Protein AF-A0A0X8H1E8-F1 (afdb_monomer_lite)

Foldseek 3Di:
DDPPDPVVVVVVVVVVVVVVVVVVVVVVVVVVVLVVLLVVLVVVLVVLLVVCVVVQAHEPVSVVVNVVSVVVNVVSVHDCPSVVSVVSRVPGHYDHDPVVVVVVVVVVD

Secondary structure (DSSP, 8-state):
-----HHHHHHHHHHHHHHHHHHHHHHHHHHHHHHHHHHHHHHHHHHHHHHHHHHTEEEHHHHHHHHHHHHHHHHTT--THHHHHHHHHTTSEEE--HHHHHHHHHH--

Radius of gyration: 25.73 Å; chains: 1; bounding box: 61×32×76 Å

Organism: NCBI:txid1514105

Sequence (109 aa):
MEHITPWIDKVIWAITIYLGRTVQKLHKKDKAQGHAILSILRKDIIGIWEKARDRGYTTDYEYETMHSLICNYYDMGGNGLIHKVEKMYDQLEMRTDPLDRKYENKATS

pLDDT: mean 81.6, std 12.55, range [43.97, 93.31]

Structure (mmCIF, N/CA/C/O backbone):
data_AF-A0A0X8H1E8-F1
#
_entry.id   AF-A0A0X8H1E8-F1
#
loop_
_atom_site.group_PDB
_atom_site.id
_atom_site.type_symbol
_atom_site.label_atom_id
_atom_site.label_alt_id
_atom_site.label_comp_id
_atom_site.label_asym_id
_atom_site.label_entity_id
_atom_site.label_seq_id
_atom_site.pdbx_PDB_ins_code
_atom_site.Cartn_x
_atom_site.Cartn_y
_atom_site.Cartn_z
_atom_site.occupancy
_atom_site.B_iso_or_equiv
_atom_site.auth_seq_id
_atom_site.auth_comp_id
_atom_site.auth_asym_id
_atom_site.auth_atom_id
_atom_site.pdbx_PDB_model_num
ATOM 1 N N . MET A 1 1 ? 24.520 -5.364 -57.570 1.00 43.97 1 MET A N 1
ATOM 2 C CA . MET A 1 1 ? 24.001 -5.529 -56.197 1.00 43.97 1 MET A CA 1
ATOM 3 C C . MET A 1 1 ? 24.936 -4.754 -55.299 1.00 43.97 1 MET A C 1
ATOM 5 O O . MET A 1 1 ? 26.005 -5.240 -54.962 1.00 43.97 1 MET A O 1
ATOM 9 N N . GLU A 1 2 ? 24.615 -3.477 -55.124 1.00 51.78 2 GLU A N 1
ATOM 10 C CA . GLU A 1 2 ? 25.502 -2.485 -54.523 1.00 51.78 2 GLU A CA 1
ATOM 11 C C . GLU A 1 2 ? 25.711 -2.781 -53.040 1.00 51.78 2 GLU A C 1
ATOM 13 O O . GLU A 1 2 ? 24.770 -3.098 -52.313 1.00 51.78 2 GLU A O 1
ATOM 18 N N . HIS A 1 3 ? 26.971 -2.696 -52.615 1.00 64.88 3 HIS A N 1
ATOM 19 C CA . HIS A 1 3 ? 27.382 -2.752 -51.223 1.00 64.88 3 HIS A CA 1
ATOM 20 C C . HIS A 1 3 ? 26.702 -1.611 -50.460 1.00 64.88 3 HIS A C 1
ATOM 22 O O . HIS A 1 3 ? 27.207 -0.487 -50.441 1.00 64.88 3 HIS A O 1
ATOM 28 N N . ILE A 1 4 ? 25.558 -1.903 -49.830 1.00 60.06 4 ILE A N 1
ATOM 29 C CA . ILE A 1 4 ? 24.984 -1.042 -48.797 1.00 60.06 4 ILE A CA 1
ATOM 30 C C . ILE A 1 4 ? 26.089 -0.848 -47.767 1.00 60.06 4 ILE A C 1
ATOM 32 O O . ILE A 1 4 ? 26.671 -1.780 -47.218 1.00 60.06 4 ILE A O 1
ATOM 36 N N . THR A 1 5 ? 26.490 0.402 -47.665 1.00 63.03 5 THR A N 1
ATOM 37 C CA . THR A 1 5 ? 27.782 0.811 -47.158 1.00 63.03 5 THR A CA 1
ATOM 38 C C . THR A 1 5 ? 27.938 0.492 -45.664 1.00 63.03 5 THR A C 1
ATOM 40 O O . THR A 1 5 ? 27.058 0.861 -44.885 1.00 63.03 5 THR A O 1
ATOM 43 N N . PRO A 1 6 ? 29.079 -0.073 -45.221 1.00 73.25 6 PRO A N 1
ATOM 44 C CA . PRO A 1 6 ? 29.304 -0.570 -43.852 1.00 73.25 6 PRO A CA 1
ATOM 45 C C . PRO A 1 6 ? 29.190 0.490 -42.741 1.00 73.25 6 PRO A C 1
ATOM 47 O O . PRO A 1 6 ? 29.238 0.163 -41.555 1.00 73.25 6 PRO A O 1
ATOM 50 N N . TRP A 1 7 ? 29.067 1.775 -43.089 1.00 75.81 7 TRP A N 1
ATOM 51 C CA . TRP A 1 7 ? 28.783 2.838 -42.125 1.00 75.81 7 TRP A CA 1
ATOM 52 C C . TRP A 1 7 ? 27.302 2.886 -41.724 1.00 75.81 7 TRP A C 1
ATOM 54 O O . TRP A 1 7 ? 27.016 3.220 -40.578 1.00 75.81 7 TRP A O 1
ATOM 64 N N . ILE A 1 8 ? 26.375 2.491 -42.605 1.00 80.25 8 ILE A N 1
ATOM 65 C CA . ILE A 1 8 ? 24.934 2.451 -42.312 1.00 80.25 8 ILE A CA 1
ATOM 66 C C . ILE A 1 8 ? 24.653 1.398 -41.237 1.00 80.25 8 ILE A C 1
ATOM 68 O O . ILE A 1 8 ? 24.000 1.707 -40.244 1.00 80.25 8 ILE A O 1
ATOM 72 N N . ASP A 1 9 ? 25.241 0.205 -41.354 1.00 83.44 9 ASP A N 1
ATOM 73 C CA . ASP A 1 9 ? 25.105 -0.854 -40.343 1.00 83.44 9 ASP A CA 1
ATOM 74 C C . ASP A 1 9 ? 25.643 -0.421 -38.974 1.00 83.44 9 ASP A C 1
ATOM 76 O O . ASP A 1 9 ? 25.037 -0.700 -37.939 1.00 83.44 9 ASP A O 1
ATOM 80 N N . LYS A 1 10 ? 26.751 0.333 -38.947 1.00 82.69 10 LYS A N 1
ATOM 81 C CA . LYS A 1 10 ? 27.298 0.901 -37.705 1.00 82.69 10 LYS A CA 1
ATOM 82 C C . LYS A 1 10 ? 26.362 1.938 -37.085 1.00 82.69 10 LYS A C 1
ATOM 84 O O . LYS A 1 10 ? 26.219 1.963 -35.863 1.00 82.69 10 LYS A O 1
ATOM 89 N N . VAL A 1 11 ? 25.726 2.776 -37.904 1.00 85.62 11 VAL A N 1
ATOM 90 C CA . VAL A 1 11 ? 24.744 3.770 -37.443 1.00 85.62 11 VAL A CA 1
ATOM 91 C C . VAL A 1 11 ? 23.500 3.075 -36.891 1.00 85.62 11 VAL A C 1
ATOM 93 O O . VAL A 1 11 ? 23.068 3.405 -35.788 1.00 85.62 11 VAL A O 1
ATOM 96 N N . ILE A 1 12 ? 22.974 2.068 -37.593 1.00 85.12 12 ILE A N 1
ATOM 97 C CA . ILE A 1 12 ? 21.833 1.267 -37.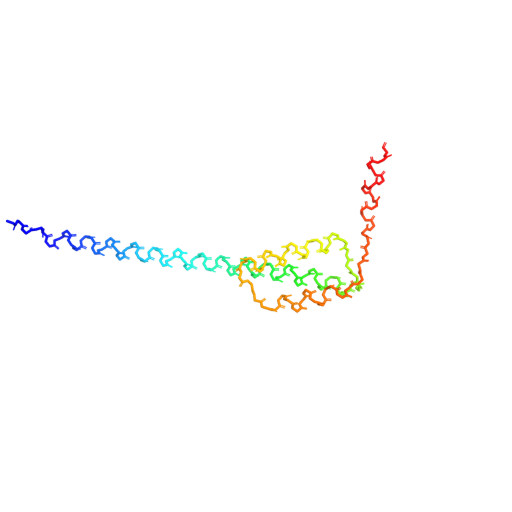130 1.00 85.12 12 ILE A CA 1
ATOM 98 C C . ILE A 1 12 ? 22.169 0.603 -35.789 1.00 85.12 12 ILE A C 1
ATOM 100 O O . ILE A 1 12 ? 21.413 0.747 -34.829 1.00 85.12 12 ILE A O 1
ATOM 104 N N . TRP A 1 13 ? 23.337 -0.034 -35.674 1.00 87.06 13 TRP A N 1
ATOM 105 C CA . TRP A 1 13 ? 23.772 -0.686 -34.437 1.00 87.06 13 TRP A CA 1
ATOM 106 C C . TRP A 1 13 ? 23.917 0.299 -33.266 1.00 87.06 13 TRP A C 1
ATOM 108 O O . TRP A 1 13 ? 23.478 0.017 -32.147 1.00 87.06 13 TRP A O 1
ATOM 118 N N . ALA A 1 14 ? 24.466 1.491 -33.518 1.00 84.88 14 ALA A N 1
ATOM 119 C CA . ALA A 1 14 ? 24.576 2.545 -32.513 1.00 84.88 14 ALA A CA 1
ATOM 120 C C . ALA A 1 14 ? 23.199 3.031 -32.025 1.00 84.88 14 ALA A C 1
ATOM 122 O O . ALA A 1 14 ? 23.004 3.206 -30.817 1.00 84.88 14 ALA A O 1
ATOM 123 N N . ILE A 1 15 ? 22.230 3.189 -32.935 1.00 87.06 15 ILE A N 1
ATOM 124 C CA . ILE A 1 15 ? 20.847 3.554 -32.599 1.00 87.06 15 ILE A CA 1
ATOM 125 C C . ILE A 1 15 ? 20.193 2.452 -31.757 1.00 87.06 15 ILE A C 1
ATOM 127 O O . ILE A 1 15 ? 19.612 2.749 -30.712 1.00 87.06 15 ILE A O 1
ATOM 131 N N . THR A 1 16 ? 20.336 1.179 -32.140 1.00 86.62 16 THR A N 1
ATOM 132 C CA . THR A 1 16 ? 19.785 0.044 -31.383 1.00 86.62 16 THR A CA 1
ATOM 133 C C . THR A 1 16 ? 20.321 0.000 -29.951 1.00 86.62 16 THR A C 1
ATOM 135 O O . THR A 1 16 ? 19.549 -0.158 -29.004 1.00 86.62 16 THR A O 1
ATOM 138 N N . ILE A 1 17 ? 21.628 0.203 -29.758 1.00 87.75 17 ILE A N 1
ATOM 139 C CA . ILE A 1 17 ? 22.236 0.240 -28.418 1.00 87.75 17 ILE A CA 1
ATOM 140 C C . ILE A 1 17 ? 21.729 1.428 -27.606 1.00 87.75 17 ILE A C 1
ATOM 142 O O . ILE A 1 17 ? 21.440 1.285 -26.413 1.00 87.75 17 ILE A O 1
ATOM 146 N N . TYR A 1 18 ? 21.631 2.604 -28.226 1.00 89.25 18 TYR A N 1
ATOM 147 C CA . TYR A 1 18 ? 21.138 3.805 -27.560 1.00 89.25 18 TYR A CA 1
ATOM 148 C C . TYR A 1 18 ? 19.687 3.636 -27.086 1.00 89.25 18 TYR A C 1
ATOM 150 O O . TYR A 1 18 ? 19.377 3.920 -25.922 1.00 89.25 18 TYR A O 1
ATOM 158 N N . LEU A 1 1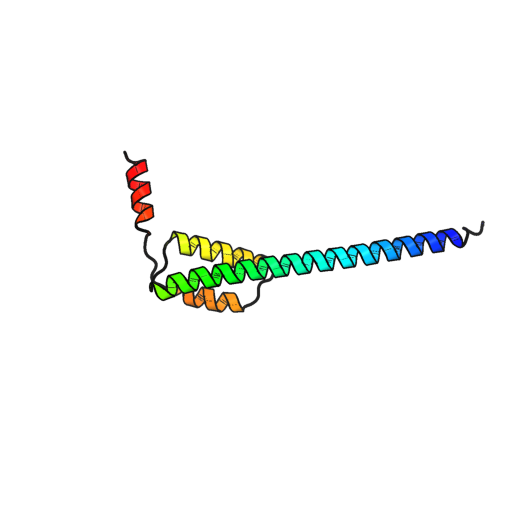9 ? 18.818 3.104 -27.950 1.00 85.38 19 LEU A N 1
ATOM 159 C CA . LEU A 1 19 ? 17.426 2.806 -27.616 1.00 85.38 19 LEU A CA 1
ATOM 160 C C . LEU A 1 19 ? 17.337 1.745 -26.515 1.00 85.38 19 LEU A C 1
ATOM 162 O O . LEU A 1 19 ? 16.652 1.967 -25.519 1.00 85.38 19 LEU A O 1
ATOM 166 N N . GLY A 1 20 ? 18.099 0.652 -26.615 1.00 84.50 20 GLY A N 1
ATOM 167 C CA . GLY A 1 20 ? 18.126 -0.398 -25.593 1.00 84.50 20 GLY A CA 1
ATOM 168 C C . GLY A 1 20 ? 18.537 0.123 -24.211 1.00 84.50 20 GLY A C 1
ATOM 169 O O . GLY A 1 20 ? 17.878 -0.163 -23.210 1.00 84.50 20 GLY A O 1
ATOM 170 N N . ARG A 1 21 ? 19.577 0.966 -24.140 1.00 87.56 21 ARG A N 1
ATOM 171 C CA . ARG A 1 21 ? 19.995 1.614 -22.882 1.00 87.56 21 ARG A CA 1
ATOM 172 C C . ARG A 1 21 ? 18.934 2.566 -22.338 1.00 87.56 21 ARG A C 1
ATOM 174 O O . ARG A 1 21 ? 18.771 2.658 -21.122 1.00 87.56 21 ARG A O 1
ATOM 181 N N . THR A 1 22 ? 18.228 3.279 -23.210 1.00 82.06 22 THR A N 1
ATOM 182 C CA . THR A 1 22 ? 17.151 4.195 -22.814 1.00 82.06 22 THR A CA 1
ATOM 183 C C . THR A 1 22 ? 15.970 3.429 -22.231 1.00 82.06 22 THR A C 1
ATOM 185 O O . THR A 1 22 ? 15.545 3.740 -21.122 1.00 82.06 22 THR A O 1
ATOM 188 N N . VAL A 1 23 ? 15.527 2.360 -22.895 1.00 80.62 23 VAL A N 1
ATOM 189 C CA . VAL A 1 23 ? 14.464 1.473 -22.397 1.00 80.62 23 VAL A CA 1
ATOM 190 C C . VAL A 1 23 ? 14.845 0.860 -21.048 1.00 80.62 23 VAL A C 1
ATOM 192 O O . VAL A 1 23 ? 14.043 0.863 -20.120 1.00 80.62 23 VAL A O 1
ATOM 195 N N . GLN A 1 24 ? 16.090 0.404 -20.878 1.00 82.88 24 GLN A N 1
ATOM 196 C CA . GLN A 1 24 ? 16.560 -0.102 -19.583 1.00 82.88 24 GLN A CA 1
ATOM 197 C C . GLN A 1 24 ? 16.547 0.967 -18.482 1.00 82.88 24 GLN A C 1
ATOM 199 O O . GLN A 1 24 ? 16.222 0.662 -17.334 1.00 82.88 24 GLN A O 1
ATOM 204 N N . LYS A 1 25 ? 16.913 2.215 -18.798 1.00 83.12 25 LYS A N 1
ATOM 205 C CA . LYS A 1 25 ? 16.855 3.327 -17.838 1.00 83.12 25 LYS A CA 1
ATOM 206 C C . LYS A 1 25 ? 15.417 3.672 -17.458 1.00 83.12 25 LYS A C 1
ATOM 208 O O . LYS A 1 25 ? 15.177 3.923 -16.281 1.00 83.12 25 LYS A O 1
ATOM 213 N N . LEU A 1 26 ? 14.496 3.674 -18.421 1.00 74.19 26 LEU A N 1
ATOM 214 C CA . LEU A 1 26 ? 13.070 3.903 -18.182 1.00 74.19 26 LEU A CA 1
ATOM 215 C C . LEU A 1 26 ? 12.491 2.801 -17.294 1.00 74.19 26 LEU A C 1
ATOM 217 O O . LEU A 1 26 ? 12.048 3.104 -16.196 1.00 74.19 26 LEU A O 1
ATOM 221 N N . HIS A 1 27 ? 12.690 1.527 -17.643 1.00 74.81 27 HIS A N 1
ATOM 222 C CA . HIS A 1 27 ? 12.259 0.407 -16.799 1.00 74.81 27 HIS A CA 1
ATOM 223 C C . HIS A 1 27 ? 12.812 0.469 -15.369 1.00 74.81 27 HIS A C 1
ATOM 225 O O . HIS A 1 27 ? 12.107 0.155 -14.412 1.00 74.81 27 HIS A O 1
ATOM 231 N N . LYS A 1 28 ? 14.079 0.870 -15.190 1.00 78.12 28 LYS A N 1
ATOM 232 C CA . LYS A 1 28 ? 14.653 1.054 -13.848 1.00 78.12 28 LYS A CA 1
ATOM 233 C C . LYS A 1 28 ? 13.958 2.177 -13.075 1.00 78.12 28 LYS A C 1
ATOM 235 O O . LYS A 1 28 ? 13.748 2.019 -11.875 1.00 78.12 28 LYS A O 1
ATOM 240 N N . LYS A 1 29 ? 13.619 3.288 -13.738 1.00 77.00 29 LYS A N 1
ATOM 241 C CA . LYS A 1 29 ? 12.870 4.395 -13.127 1.00 77.00 29 LYS A CA 1
ATOM 242 C C . LYS A 1 29 ? 11.455 3.966 -12.761 1.00 77.00 29 LYS A C 1
ATOM 244 O O . LYS A 1 29 ? 11.069 4.183 -11.620 1.00 77.00 29 LYS A O 1
ATOM 249 N N . ASP A 1 30 ? 10.748 3.296 -13.663 1.00 76.12 30 ASP A N 1
ATOM 250 C CA . ASP A 1 30 ? 9.375 2.832 -13.435 1.00 76.12 30 ASP A CA 1
ATOM 251 C C . ASP A 1 30 ? 9.326 1.840 -12.271 1.00 76.12 30 ASP A C 1
ATOM 253 O O . ASP A 1 30 ? 8.511 1.966 -11.360 1.00 76.12 30 ASP A O 1
ATOM 257 N N . LYS A 1 31 ? 10.285 0.907 -12.220 1.00 78.62 31 LYS A N 1
ATOM 258 C CA . LYS A 1 31 ? 10.421 -0.029 -11.100 1.00 78.62 31 LYS A CA 1
ATOM 259 C C . LYS A 1 31 ? 10.721 0.690 -9.781 1.00 78.62 31 LYS A C 1
ATOM 261 O O . LYS A 1 31 ? 10.146 0.343 -8.752 1.00 78.62 31 LYS A O 1
ATOM 266 N N . ALA A 1 32 ? 11.605 1.689 -9.788 1.00 77.88 32 ALA A N 1
ATOM 267 C CA . ALA A 1 32 ? 11.910 2.475 -8.593 1.00 77.88 32 ALA A CA 1
ATOM 268 C C . ALA A 1 32 ? 10.698 3.294 -8.114 1.00 77.88 32 ALA A C 1
ATOM 270 O O . ALA A 1 32 ? 10.435 3.340 -6.915 1.00 77.88 32 ALA A O 1
ATOM 271 N N . GLN A 1 33 ? 9.940 3.889 -9.038 1.00 80.81 33 GLN A N 1
ATOM 272 C CA . GLN A 1 33 ? 8.703 4.612 -8.736 1.00 80.81 33 GLN A CA 1
ATOM 273 C C . GLN A 1 33 ? 7.633 3.676 -8.170 1.00 80.81 33 GLN A C 1
ATOM 275 O O . GLN A 1 33 ? 7.058 3.979 -7.128 1.00 80.81 33 GLN A O 1
ATOM 280 N N . GLY A 1 34 ? 7.434 2.502 -8.776 1.00 82.81 34 GLY A N 1
ATOM 281 C CA . GLY A 1 34 ? 6.519 1.484 -8.261 1.00 82.81 34 GLY A CA 1
ATOM 282 C C . GLY A 1 34 ? 6.881 1.045 -6.840 1.00 82.81 34 GLY A C 1
ATOM 283 O O . GLY A 1 34 ? 6.021 1.005 -5.964 1.00 82.81 34 GLY A O 1
ATOM 284 N N . HIS A 1 35 ? 8.168 0.807 -6.563 1.00 84.38 35 HIS A N 1
ATOM 285 C CA . HIS A 1 35 ? 8.629 0.493 -5.207 1.00 84.38 35 HIS A CA 1
ATOM 286 C C . HIS A 1 35 ? 8.419 1.645 -4.214 1.00 84.38 35 HIS A C 1
ATOM 288 O O . HIS A 1 35 ? 8.068 1.388 -3.061 1.00 84.38 35 HIS A O 1
ATOM 294 N N . ALA A 1 36 ? 8.606 2.896 -4.640 1.00 85.00 36 ALA A N 1
ATOM 295 C CA . ALA A 1 36 ? 8.350 4.058 -3.795 1.00 85.00 36 ALA A CA 1
ATOM 296 C C . ALA A 1 36 ? 6.863 4.164 -3.421 1.00 85.00 36 ALA A C 1
ATOM 298 O O . ALA A 1 36 ? 6.545 4.321 -2.244 1.00 85.00 36 ALA A O 1
A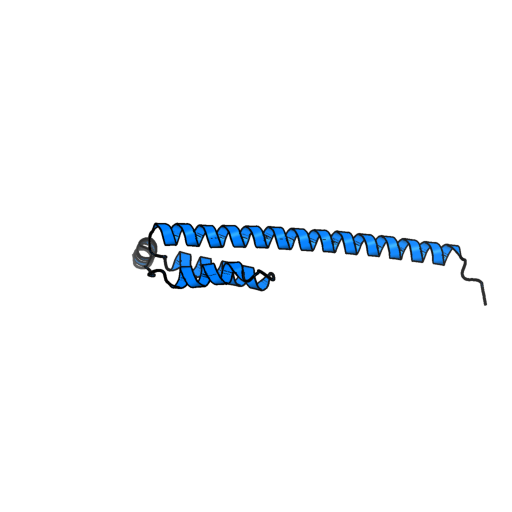TOM 299 N N . ILE A 1 37 ? 5.958 3.994 -4.389 1.00 87.56 37 ILE A N 1
ATOM 300 C CA . ILE A 1 37 ? 4.509 4.033 -4.149 1.00 87.56 37 ILE A CA 1
ATOM 301 C C . ILE A 1 37 ? 4.079 2.876 -3.237 1.00 87.56 37 ILE A C 1
ATOM 303 O O . ILE A 1 37 ? 3.392 3.107 -2.246 1.00 87.56 37 ILE A O 1
ATOM 307 N N . LEU A 1 38 ? 4.560 1.651 -3.483 1.00 89.38 38 LEU A N 1
ATOM 308 C CA . LEU A 1 38 ? 4.309 0.505 -2.598 1.00 89.38 38 LEU A CA 1
ATOM 309 C C . LEU A 1 38 ? 4.779 0.760 -1.158 1.00 89.38 38 LEU A C 1
ATOM 311 O O . LEU A 1 38 ? 4.143 0.306 -0.206 1.00 89.38 38 LEU A O 1
ATOM 315 N N . SER A 1 39 ? 5.897 1.470 -0.982 1.00 87.94 39 SER A N 1
ATOM 316 C CA . SER A 1 39 ? 6.396 1.841 0.343 1.00 87.94 39 SER A CA 1
ATOM 317 C C . SER A 1 39 ? 5.493 2.857 1.042 1.00 87.94 39 SER A C 1
ATOM 319 O O . SER A 1 39 ? 5.345 2.780 2.261 1.00 87.94 39 SER A O 1
ATOM 321 N N . ILE A 1 40 ? 4.909 3.796 0.294 1.00 90.88 40 ILE A N 1
ATOM 322 C CA . ILE A 1 40 ? 3.961 4.786 0.820 1.00 90.88 40 ILE A CA 1
ATOM 323 C C . ILE A 1 40 ? 2.669 4.085 1.238 1.00 90.88 40 ILE A C 1
ATOM 325 O O . ILE A 1 40 ? 2.290 4.175 2.400 1.00 90.88 40 ILE A O 1
ATOM 329 N N . LEU A 1 41 ? 2.082 3.278 0.349 1.00 91.31 41 LEU A N 1
ATOM 330 C CA . LEU A 1 41 ? 0.877 2.498 0.644 1.00 91.31 41 LEU A CA 1
ATOM 331 C C . LEU A 1 41 ? 1.062 1.626 1.890 1.00 91.31 41 LEU A C 1
ATOM 333 O O . LEU A 1 41 ? 0.228 1.638 2.789 1.00 91.31 41 LEU A O 1
ATOM 337 N N . ARG A 1 42 ? 2.200 0.926 2.006 1.00 90.81 42 ARG A N 1
ATOM 338 C CA . ARG A 1 42 ? 2.511 0.130 3.202 1.00 90.81 42 ARG A CA 1
ATOM 339 C C . ARG A 1 42 ? 2.551 0.984 4.468 1.00 90.81 42 ARG A C 1
ATOM 341 O O . ARG A 1 42 ? 2.054 0.546 5.502 1.00 90.81 42 ARG A O 1
ATOM 348 N N . LYS A 1 43 ? 3.179 2.159 4.409 1.00 93.19 43 LYS A N 1
ATOM 349 C CA . LYS A 1 43 ? 3.274 3.069 5.553 1.00 93.19 43 LYS A CA 1
ATOM 350 C C . LYS A 1 43 ? 1.887 3.546 5.986 1.00 93.19 43 LYS A C 1
ATOM 352 O O . LYS A 1 43 ? 1.612 3.550 7.181 1.00 93.19 43 LYS A O 1
ATOM 357 N N . ASP A 1 44 ? 1.033 3.904 5.034 1.00 93.31 44 ASP A N 1
ATOM 358 C CA . ASP A 1 44 ? -0.303 4.424 5.319 1.00 93.31 44 ASP A CA 1
ATOM 359 C C . ASP A 1 44 ? -1.214 3.337 5.907 1.00 93.31 44 ASP A C 1
ATOM 361 O O . ASP A 1 44 ? -1.845 3.567 6.937 1.00 93.31 44 ASP A O 1
ATOM 365 N N . ILE A 1 45 ? -1.184 2.123 5.343 1.00 93.31 45 ILE A N 1
ATOM 366 C CA . ILE A 1 45 ? -1.902 0.948 5.867 1.00 93.31 45 ILE A CA 1
ATOM 367 C C . ILE A 1 45 ? -1.484 0.650 7.314 1.00 93.31 45 ILE A C 1
ATOM 369 O O . ILE A 1 45 ? -2.330 0.490 8.193 1.00 93.31 45 ILE A O 1
ATOM 373 N N . ILE A 1 46 ? -0.174 0.603 7.587 1.00 93.12 46 ILE A N 1
ATOM 374 C CA . ILE A 1 46 ? 0.334 0.364 8.947 1.00 93.12 46 ILE A CA 1
ATOM 375 C C . ILE A 1 46 ? -0.093 1.497 9.883 1.00 93.12 46 ILE A C 1
ATOM 377 O O . ILE A 1 46 ? -0.527 1.227 10.997 1.00 93.12 46 ILE A O 1
ATOM 381 N N . GLY A 1 47 ? -0.024 2.750 9.432 1.00 92.75 47 GLY A N 1
ATOM 382 C CA . GLY A 1 47 ? -0.411 3.903 10.239 1.00 92.75 47 GLY A CA 1
ATOM 383 C C . GLY A 1 47 ? -1.895 3.913 10.615 1.00 92.75 47 GLY A C 1
ATOM 384 O O . GLY A 1 47 ? -2.231 4.296 11.735 1.00 92.75 47 GLY A O 1
ATOM 385 N N . ILE A 1 48 ? -2.786 3.486 9.715 1.00 91.94 48 ILE A N 1
ATOM 386 C CA . ILE A 1 48 ? -4.217 3.324 10.021 1.00 91.94 48 ILE A CA 1
ATOM 387 C C . ILE A 1 48 ? -4.415 2.181 11.018 1.00 91.94 48 ILE A C 1
ATOM 389 O O . ILE A 1 48 ? -5.093 2.363 12.030 1.00 91.94 48 ILE A O 1
ATOM 393 N N . TRP A 1 49 ? -3.771 1.034 10.785 1.00 92.62 49 TRP A N 1
ATOM 394 C CA . TRP A 1 49 ? -3.858 -0.110 11.691 1.00 92.62 49 TRP A CA 1
ATOM 395 C C . TRP A 1 49 ? -3.359 0.214 13.102 1.00 92.62 49 TRP A C 1
ATOM 397 O O . TRP A 1 49 ? -4.033 -0.131 14.066 1.00 92.62 49 TRP A O 1
ATOM 407 N N . GLU A 1 50 ? -2.224 0.901 13.253 1.00 92.31 50 GLU A N 1
ATOM 408 C CA . GLU A 1 50 ? -1.693 1.275 14.570 1.00 92.31 50 GLU A CA 1
ATOM 409 C C . GLU A 1 50 ? -2.650 2.201 15.320 1.00 92.31 50 GLU A C 1
ATOM 411 O O . GLU A 1 50 ? -2.958 1.944 16.481 1.00 92.31 50 GLU A O 1
ATOM 416 N N . LYS A 1 51 ? -3.208 3.216 14.649 1.00 91.25 51 LYS A N 1
ATOM 417 C CA . LYS A 1 51 ? -4.206 4.111 15.259 1.00 91.25 51 LYS A CA 1
ATOM 418 C C . LYS A 1 51 ? -5.464 3.361 15.691 1.00 91.25 51 LYS A C 1
ATOM 420 O O . LYS A 1 51 ? -5.985 3.605 16.779 1.00 91.25 51 LYS A O 1
ATOM 425 N N . ALA A 1 52 ? -5.973 2.465 14.848 1.00 90.44 52 ALA A N 1
ATOM 426 C CA . ALA A 1 52 ? -7.162 1.677 15.155 1.00 90.44 52 ALA A CA 1
ATOM 427 C C . ALA A 1 52 ? -6.899 0.679 16.293 1.00 90.44 52 ALA A C 1
ATOM 429 O O . ALA A 1 52 ? -7.684 0.587 17.234 1.00 90.44 52 ALA A O 1
ATOM 430 N N . ARG A 1 53 ? -5.740 0.014 16.277 1.00 91.44 53 ARG A N 1
ATOM 431 C CA . ARG A 1 53 ? -5.292 -0.890 17.342 1.00 91.44 53 ARG A CA 1
ATOM 432 C C . ARG A 1 53 ? -5.153 -0.166 18.677 1.00 91.44 53 ARG A C 1
ATOM 434 O O . ARG A 1 53 ? -5.646 -0.667 19.680 1.00 91.44 53 ARG A O 1
ATOM 441 N N . ASP A 1 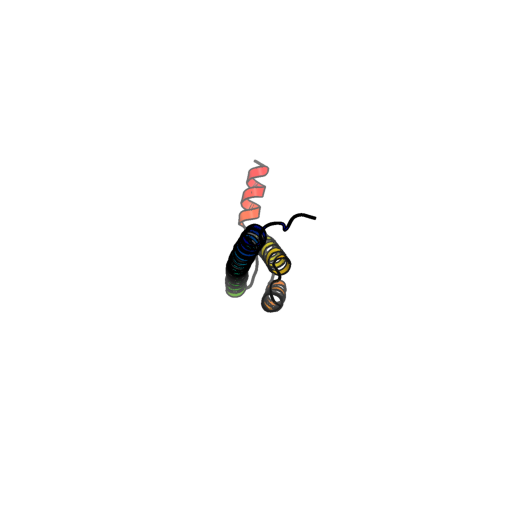54 ? -4.511 0.998 18.693 1.00 91.88 54 ASP A N 1
ATOM 442 C CA . ASP A 1 54 ? -4.275 1.759 19.922 1.00 91.88 54 ASP A CA 1
ATOM 443 C C . ASP A 1 54 ? -5.591 2.296 20.521 1.00 91.88 54 ASP A C 1
ATOM 445 O O . ASP A 1 54 ? -5.713 2.425 21.739 1.00 91.88 54 ASP A O 1
ATOM 449 N N . ARG A 1 55 ? -6.606 2.553 19.682 1.00 91.19 55 ARG A N 1
ATOM 450 C CA . ARG A 1 55 ? -7.971 2.896 20.123 1.00 91.19 55 ARG A CA 1
ATOM 451 C C . ARG A 1 55 ? -8.826 1.677 20.488 1.00 91.19 55 ARG A C 1
ATOM 453 O O . ARG A 1 55 ? -9.808 1.835 21.209 1.00 91.19 55 ARG A O 1
ATOM 460 N N . GLY A 1 56 ? -8.484 0.490 19.988 1.00 89.25 56 GLY A N 1
ATOM 461 C CA . GLY A 1 56 ? -9.254 -0.748 20.149 1.00 89.25 56 GLY A CA 1
ATOM 462 C C . GLY A 1 56 ? -10.478 -0.872 19.234 1.00 89.25 56 GLY A C 1
ATOM 463 O O . GLY A 1 56 ? -11.229 -1.833 19.365 1.00 89.25 56 GLY A O 1
ATOM 464 N N . TYR A 1 57 ? -10.686 0.077 18.321 1.00 88.62 57 TYR A N 1
ATOM 465 C CA . TYR A 1 57 ? -11.783 0.076 17.354 1.00 88.62 57 TYR A CA 1
ATOM 466 C C . TYR A 1 57 ? -11.357 0.773 16.058 1.00 88.62 57 TYR A C 1
ATOM 468 O O . TYR A 1 57 ? -10.397 1.553 16.039 1.00 88.62 57 TYR A O 1
ATOM 476 N N . THR A 1 58 ? -12.099 0.516 14.985 1.00 90.69 58 THR A N 1
ATOM 477 C CA . THR A 1 58 ? -11.975 1.227 13.707 1.00 90.69 58 THR A CA 1
ATOM 478 C C . THR A 1 58 ? -13.252 1.987 13.381 1.00 90.69 58 THR A C 1
ATOM 480 O O . THR A 1 58 ? -14.334 1.557 13.784 1.00 90.69 58 THR A O 1
ATOM 483 N N . THR A 1 59 ? -13.147 3.106 12.661 1.00 89.00 59 THR A N 1
ATOM 484 C CA . THR A 1 59 ? -14.333 3.784 12.120 1.00 89.00 59 THR A CA 1
ATOM 485 C C . THR A 1 59 ? -14.707 3.280 10.730 1.00 89.00 59 THR A C 1
ATOM 487 O O . THR A 1 59 ? -13.858 2.717 10.037 1.00 89.00 59 THR A O 1
ATOM 490 N N . ASP A 1 60 ? -15.959 3.499 10.318 1.00 86.50 60 ASP A N 1
ATOM 491 C CA . ASP A 1 60 ? -16.450 3.147 8.974 1.00 86.50 60 ASP A CA 1
ATOM 492 C C . ASP A 1 60 ? -15.594 3.817 7.881 1.00 86.50 60 ASP A C 1
ATOM 494 O O . ASP A 1 60 ? -15.095 3.158 6.969 1.00 86.50 60 ASP A O 1
ATOM 498 N N . TYR A 1 61 ? -15.300 5.111 8.045 1.00 86.19 61 TYR A N 1
ATOM 499 C CA . TYR A 1 61 ? -14.416 5.858 7.144 1.00 86.19 61 TYR A CA 1
ATOM 500 C C . TYR A 1 61 ? -12.994 5.279 7.075 1.00 86.19 61 TYR A C 1
ATOM 502 O O . TYR A 1 61 ? -12.388 5.181 6.003 1.00 86.19 61 TYR A O 1
ATOM 510 N N . GLU A 1 62 ? -12.425 4.903 8.222 1.00 87.94 62 GLU A N 1
ATOM 511 C CA . GLU A 1 62 ? -11.093 4.300 8.266 1.00 87.94 62 GLU A CA 1
ATOM 512 C C . GLU A 1 62 ? -11.085 2.924 7.609 1.00 87.94 62 GLU A C 1
ATOM 514 O O . GLU A 1 62 ? -10.122 2.607 6.913 1.00 87.94 62 GLU A O 1
ATOM 519 N N . TYR A 1 63 ? -12.163 2.155 7.767 1.00 89.50 63 TYR A N 1
ATOM 520 C CA . TYR A 1 63 ? -12.321 0.853 7.136 1.00 89.50 63 TYR A CA 1
ATOM 521 C C . TYR A 1 63 ? -12.352 0.967 5.608 1.00 89.50 63 TYR A C 1
ATOM 523 O O . TYR A 1 63 ? -11.579 0.292 4.926 1.00 89.50 63 TYR A O 1
ATOM 531 N N . GLU A 1 64 ? -13.158 1.881 5.060 1.00 88.81 64 GLU A N 1
ATOM 532 C CA . GLU A 1 64 ? -13.191 2.152 3.616 1.00 88.81 64 GLU A CA 1
ATOM 533 C C . GLU A 1 64 ? -11.830 2.627 3.090 1.00 88.81 64 GLU A C 1
ATOM 535 O O . GLU A 1 64 ? -11.347 2.164 2.050 1.00 88.81 64 GLU A O 1
ATOM 540 N N . THR A 1 65 ? -11.172 3.516 3.840 1.00 89.94 65 THR A N 1
ATOM 541 C CA . THR A 1 65 ? -9.837 4.019 3.496 1.00 89.94 65 THR A CA 1
ATOM 542 C C . THR A 1 65 ? -8.812 2.885 3.482 1.00 89.94 65 THR A C 1
ATOM 544 O O . THR A 1 65 ? -8.036 2.755 2.533 1.00 89.94 65 THR A O 1
ATOM 547 N N . MET A 1 66 ? -8.817 2.040 4.512 1.00 92.06 66 MET A N 1
ATOM 548 C CA . MET A 1 66 ? -7.928 0.890 4.639 1.00 92.06 66 MET A CA 1
ATOM 549 C C . MET A 1 66 ? -8.141 -0.095 3.489 1.00 92.06 66 MET A C 1
ATOM 551 O O . MET A 1 66 ? -7.170 -0.511 2.856 1.00 92.06 66 MET A O 1
ATOM 555 N N . HIS A 1 67 ? -9.397 -0.414 3.171 1.00 91.88 67 HIS A N 1
ATOM 556 C CA . HIS A 1 67 ? -9.743 -1.314 2.077 1.00 91.88 67 HIS A CA 1
ATOM 557 C C . HIS A 1 67 ? -9.229 -0.788 0.730 1.00 91.88 67 HIS A C 1
ATOM 559 O O . HIS A 1 67 ? -8.531 -1.499 0.009 1.00 91.88 67 HIS A O 1
ATOM 565 N N . SER A 1 68 ? -9.469 0.494 0.435 1.00 92.69 68 SER A N 1
ATOM 566 C CA . SER A 1 68 ? -8.971 1.147 -0.782 1.00 92.69 68 SER A CA 1
ATOM 567 C C . SER A 1 68 ? -7.440 1.101 -0.889 1.00 92.69 68 SER A C 1
ATOM 569 O O . SER A 1 68 ? -6.884 0.777 -1.943 1.00 92.69 68 SER A O 1
ATOM 571 N N . LEU A 1 69 ? -6.726 1.368 0.208 1.00 93.00 69 LEU A N 1
ATOM 572 C CA . LEU A 1 69 ? -5.262 1.304 0.232 1.00 93.00 69 LEU A CA 1
ATOM 573 C C . LEU A 1 69 ? -4.737 -0.120 0.017 1.00 93.00 69 LEU A C 1
ATOM 575 O O . LEU A 1 69 ? -3.742 -0.298 -0.688 1.00 93.00 69 LEU A O 1
ATOM 579 N N . ILE A 1 70 ? -5.395 -1.126 0.594 1.00 92.25 70 ILE A N 1
ATOM 580 C CA . ILE A 1 70 ? -5.029 -2.538 0.439 1.00 92.25 70 ILE A CA 1
ATOM 581 C C . ILE A 1 70 ? -5.260 -3.012 -1.001 1.00 92.25 70 ILE A C 1
ATOM 583 O O . ILE A 1 70 ? -4.368 -3.644 -1.571 1.00 92.25 70 ILE A O 1
ATOM 587 N N . CYS A 1 71 ? -6.394 -2.666 -1.621 1.00 91.50 71 CYS A N 1
ATOM 588 C CA . CYS A 1 71 ? -6.652 -2.968 -3.032 1.00 91.50 71 CYS A CA 1
ATOM 589 C C . CYS A 1 71 ? -5.559 -2.377 -3.930 1.00 91.50 71 CYS A C 1
ATOM 591 O O . CYS A 1 71 ? -4.895 -3.114 -4.657 1.00 91.50 71 CYS A O 1
ATOM 593 N N . ASN A 1 72 ? -5.272 -1.079 -3.777 1.00 89.69 72 ASN A N 1
ATOM 594 C CA . ASN A 1 72 ? -4.203 -0.412 -4.526 1.00 89.69 72 ASN A CA 1
ATOM 595 C C . ASN A 1 72 ? -2.830 -1.062 -4.285 1.00 89.69 72 ASN A C 1
ATOM 597 O O . ASN A 1 72 ? -2.010 -1.175 -5.196 1.00 89.69 72 ASN A O 1
ATOM 601 N N . TYR A 1 73 ? -2.561 -1.511 -3.057 1.00 90.56 73 TYR A N 1
ATOM 602 C CA . TYR A 1 73 ? -1.317 -2.194 -2.721 1.00 90.56 73 TYR A CA 1
ATOM 603 C C . TYR A 1 73 ? -1.165 -3.524 -3.470 1.00 90.56 73 TYR A C 1
ATOM 605 O O . TYR A 1 73 ? -0.085 -3.803 -4.001 1.00 90.56 73 TYR A O 1
ATOM 613 N N . TYR A 1 74 ? -2.222 -4.336 -3.539 1.00 89.44 74 TYR A N 1
ATOM 614 C CA . TYR A 1 74 ? -2.194 -5.603 -4.271 1.00 89.44 74 TYR A CA 1
ATOM 615 C C . TYR A 1 74 ? -2.168 -5.411 -5.788 1.00 89.44 74 TYR A C 1
ATOM 617 O O . TYR A 1 74 ? -1.395 -6.103 -6.453 1.00 89.44 74 TYR A O 1
ATOM 625 N N . ASP A 1 75 ? -2.900 -4.432 -6.321 1.00 88.25 75 ASP A N 1
ATOM 626 C CA . ASP A 1 75 ? -2.899 -4.102 -7.754 1.00 88.25 75 ASP A CA 1
ATOM 627 C C . ASP A 1 75 ? -1.499 -3.714 -8.256 1.00 88.25 75 ASP A C 1
ATOM 629 O O . ASP A 1 75 ? -1.117 -4.002 -9.390 1.00 88.25 75 ASP A O 1
ATOM 633 N N . MET A 1 76 ? -0.680 -3.124 -7.382 1.00 84.00 76 MET A N 1
ATOM 634 C CA . MET A 1 76 ? 0.711 -2.769 -7.672 1.00 84.00 76 MET A CA 1
ATOM 635 C C . MET A 1 76 ? 1.717 -3.918 -7.473 1.00 84.00 76 MET A C 1
ATOM 637 O O . MET A 1 76 ? 2.929 -3.700 -7.559 1.00 84.00 76 MET A O 1
ATOM 641 N N . GLY A 1 77 ? 1.255 -5.142 -7.204 1.00 83.38 77 GLY A N 1
ATOM 642 C CA . GLY A 1 77 ? 2.118 -6.302 -6.961 1.00 83.38 77 GLY A CA 1
ATOM 643 C C . GLY A 1 77 ? 2.712 -6.336 -5.550 1.00 83.38 77 GLY A C 1
ATOM 644 O O . GLY A 1 77 ? 3.834 -6.813 -5.347 1.00 83.38 77 GLY A O 1
ATOM 645 N N . GLY A 1 78 ? 1.985 -5.789 -4.574 1.00 79.00 78 GLY A N 1
ATOM 646 C CA . GLY A 1 78 ? 2.327 -5.832 -3.159 1.00 79.00 78 GLY A CA 1
ATOM 647 C C . GLY A 1 78 ? 2.502 -7.255 -2.610 1.00 79.00 78 GLY A C 1
ATOM 648 O O . GLY A 1 78 ? 2.004 -8.235 -3.158 1.00 79.00 78 GLY A O 1
ATOM 649 N N . ASN A 1 79 ? 3.249 -7.389 -1.511 1.00 79.19 79 ASN A N 1
ATOM 650 C CA . ASN A 1 79 ? 3.583 -8.691 -0.930 1.00 79.19 79 ASN A CA 1
ATOM 651 C C . ASN A 1 79 ? 2.624 -9.110 0.203 1.00 79.19 79 ASN A C 1
ATOM 653 O O . ASN A 1 79 ? 1.899 -8.297 0.769 1.00 79.19 79 ASN A O 1
ATOM 657 N N . GLY A 1 80 ? 2.665 -10.386 0.600 1.00 79.69 80 GLY A N 1
ATOM 658 C CA . GLY A 1 80 ? 1.752 -10.953 1.606 1.00 79.69 80 GLY A CA 1
ATOM 659 C C . GLY A 1 80 ? 1.887 -10.410 3.039 1.00 79.69 80 GLY A C 1
ATOM 660 O O . GLY A 1 80 ? 1.192 -10.889 3.930 1.00 79.69 80 GLY A O 1
ATOM 661 N N . LEU A 1 81 ? 2.762 -9.431 3.301 1.00 82.12 81 LEU A N 1
ATOM 662 C CA . LEU A 1 81 ? 2.890 -8.823 4.629 1.00 82.12 81 LEU A CA 1
ATOM 663 C C . LEU A 1 81 ? 1.640 -8.011 4.993 1.00 82.12 81 LEU A C 1
ATOM 665 O O . LEU A 1 81 ? 1.169 -8.096 6.126 1.00 82.12 81 LEU A O 1
ATOM 669 N N . ILE A 1 82 ? 1.083 -7.277 4.025 1.00 89.06 82 ILE A N 1
ATOM 670 C CA . ILE A 1 82 ? -0.140 -6.486 4.221 1.00 89.06 82 ILE A CA 1
ATOM 671 C C . ILE A 1 82 ? -1.352 -7.379 4.494 1.00 89.06 82 ILE A C 1
ATOM 673 O O . ILE A 1 82 ? -2.177 -7.021 5.325 1.00 89.06 82 ILE A O 1
ATOM 677 N N . HIS A 1 83 ? -1.389 -8.592 3.942 1.00 88.56 83 HIS A N 1
ATOM 678 C CA . HIS A 1 83 ? -2.457 -9.557 4.211 1.00 88.56 83 HIS A CA 1
ATOM 679 C C . HIS A 1 83 ? -2.606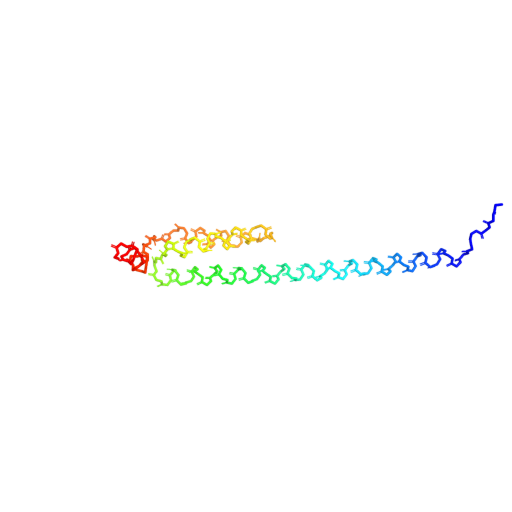 -9.908 5.696 1.00 88.56 83 HIS A C 1
ATOM 681 O O . HIS A 1 83 ? -3.702 -10.147 6.198 1.00 88.56 83 HIS A O 1
ATOM 687 N N . LYS A 1 84 ? -1.492 -9.951 6.437 1.00 87.88 84 LYS A N 1
ATOM 688 C CA . LYS A 1 84 ? -1.553 -10.189 7.882 1.00 87.88 84 LYS A CA 1
ATOM 689 C C . LYS A 1 84 ? -2.138 -8.980 8.613 1.00 87.88 84 LYS A C 1
ATOM 691 O O . LYS A 1 84 ? -2.883 -9.166 9.569 1.00 87.88 84 LYS A O 1
ATOM 696 N N . VAL A 1 85 ? -1.785 -7.769 8.180 1.00 89.12 85 VAL A N 1
ATOM 697 C CA . VAL A 1 85 ? -2.289 -6.516 8.762 1.00 89.12 85 VAL A CA 1
ATOM 698 C C . VAL A 1 85 ? -3.788 -6.385 8.521 1.00 89.12 85 VAL A C 1
ATOM 700 O O . VAL A 1 85 ? -4.514 -6.146 9.474 1.00 89.12 85 VAL A O 1
ATOM 703 N N . GLU A 1 86 ? -4.240 -6.649 7.296 1.00 91.19 86 GLU A N 1
ATOM 704 C CA . GLU A 1 86 ? -5.652 -6.751 6.907 1.00 91.19 86 GLU A CA 1
ATOM 705 C C . GLU A 1 86 ? -6.426 -7.683 7.850 1.00 91.19 86 GLU A C 1
ATOM 707 O O . GLU A 1 86 ? -7.340 -7.248 8.539 1.00 91.19 86 GLU A O 1
ATOM 712 N N . LYS A 1 87 ? -5.961 -8.927 8.023 1.00 91.31 87 LYS A N 1
ATOM 713 C CA . LYS A 1 87 ? -6.592 -9.890 8.943 1.00 91.31 87 LYS A CA 1
ATOM 714 C C . LYS A 1 87 ? -6.659 -9.425 10.396 1.00 91.31 87 LYS A C 1
ATOM 716 O O . LYS A 1 87 ? -7.609 -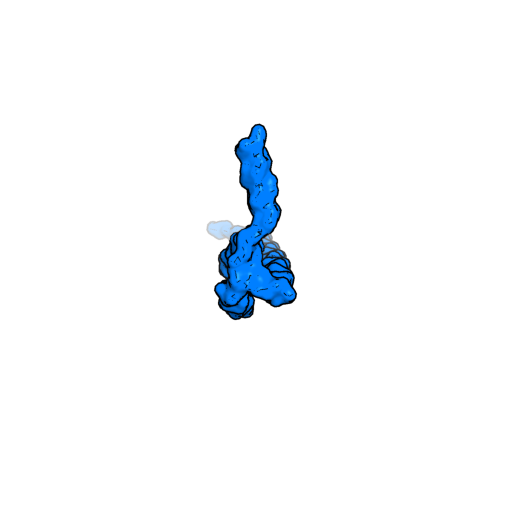9.761 11.091 1.00 91.31 87 LYS A O 1
ATOM 721 N N . MET A 1 88 ? -5.628 -8.738 10.885 1.00 88.44 88 MET A N 1
ATOM 722 C CA . MET A 1 88 ? -5.622 -8.197 12.251 1.00 88.44 88 MET A CA 1
ATOM 723 C C . MET A 1 88 ? -6.535 -6.975 12.377 1.00 88.44 88 MET A C 1
ATOM 725 O O . MET A 1 88 ? -7.052 -6.709 13.456 1.00 88.44 88 MET A O 1
ATOM 729 N N . TYR A 1 89 ? -6.708 -6.226 11.293 1.00 89.75 89 TYR A N 1
ATOM 730 C CA . TYR A 1 89 ? -7.559 -5.051 11.235 1.00 89.75 89 TYR A CA 1
ATOM 731 C C . TYR A 1 89 ? -9.044 -5.426 11.164 1.00 89.75 89 TYR A C 1
ATOM 733 O O . TYR A 1 89 ? -9.832 -4.873 11.921 1.00 89.75 89 TYR A O 1
ATOM 741 N N . ASP A 1 90 ? -9.402 -6.445 10.378 1.00 89.50 90 ASP A N 1
ATOM 742 C CA . ASP A 1 90 ? -10.771 -6.985 10.280 1.00 89.50 90 ASP A CA 1
ATOM 743 C C . ASP A 1 90 ? -11.299 -7.575 11.602 1.00 89.50 90 ASP A C 1
ATOM 745 O O . ASP A 1 90 ? -12.490 -7.834 11.752 1.00 89.50 90 ASP A O 1
ATOM 749 N N . GLN A 1 91 ? -10.412 -7.818 12.571 1.00 89.25 91 GLN A N 1
ATOM 750 C CA . GLN A 1 91 ? -10.773 -8.282 13.913 1.00 89.25 91 GLN A CA 1
ATOM 751 C C . GLN A 1 91 ? -11.188 -7.146 14.855 1.00 89.25 91 GLN A C 1
ATOM 753 O O . GLN A 1 91 ? -11.647 -7.423 15.965 1.00 89.25 91 GLN A O 1
ATOM 758 N N . LEU A 1 92 ? -10.990 -5.884 14.464 1.00 88.69 92 LEU A N 1
ATOM 759 C CA . LEU A 1 92 ? -11.347 -4.737 15.290 1.00 88.69 92 LEU A CA 1
ATOM 760 C C . LEU A 1 92 ? -12.856 -4.492 15.262 1.00 88.69 92 LEU A C 1
ATOM 762 O O . LEU A 1 92 ? -13.517 -4.653 14.238 1.00 88.69 92 LEU A O 1
ATOM 766 N N . GLU A 1 93 ? -13.399 -4.057 16.401 1.00 88.50 93 GLU A N 1
ATOM 767 C CA . GLU A 1 93 ? -14.786 -3.603 16.467 1.00 88.50 93 GLU A CA 1
ATOM 768 C C . GLU A 1 93 ? -14.955 -2.367 15.574 1.00 88.50 93 GLU A C 1
ATOM 770 O O . GLU A 1 93 ? -14.200 -1.395 15.686 1.00 88.50 93 GLU A O 1
ATOM 775 N N . MET A 1 94 ? -15.953 -2.405 14.697 1.00 86.69 94 MET A N 1
ATOM 776 C CA . MET A 1 94 ? -16.308 -1.282 13.839 1.00 86.69 94 MET A CA 1
ATOM 777 C C . MET A 1 94 ? -17.279 -0.359 14.574 1.00 86.69 94 MET A C 1
ATOM 779 O O . MET A 1 94 ? -18.263 -0.813 15.162 1.00 86.69 94 MET A O 1
ATOM 783 N N . ARG A 1 95 ? -16.996 0.944 14.566 1.00 85.19 95 ARG A N 1
ATOM 784 C CA . ARG A 1 95 ? -17.828 1.966 15.202 1.00 85.19 95 ARG A CA 1
ATOM 785 C C . ARG A 1 95 ? -18.124 3.092 14.232 1.00 85.19 95 ARG A C 1
ATOM 787 O O . ARG A 1 95 ? -17.221 3.636 13.610 1.00 85.19 95 ARG A O 1
ATOM 794 N N . THR A 1 96 ? -19.375 3.522 14.202 1.00 77.75 96 THR A N 1
ATOM 795 C CA . THR A 1 96 ? -19.774 4.694 13.425 1.00 77.75 96 THR A CA 1
ATOM 796 C C . THR A 1 96 ? -19.081 5.938 13.975 1.00 77.75 96 THR A C 1
ATOM 798 O O . THR A 1 96 ? -19.115 6.193 15.189 1.00 77.75 96 THR A O 1
ATOM 801 N N . ASP A 1 97 ? -18.437 6.714 13.103 1.00 67.56 97 ASP A N 1
ATOM 802 C CA . ASP A 1 97 ? -17.743 7.925 13.525 1.00 67.56 97 ASP A CA 1
ATOM 803 C C . ASP A 1 97 ? -18.781 8.943 14.045 1.00 67.56 97 ASP A C 1
ATOM 805 O O . ASP A 1 97 ? -19.787 9.216 13.382 1.00 67.56 97 ASP A O 1
ATOM 809 N N . PRO A 1 98 ? -18.607 9.544 15.238 1.00 62.50 98 PRO A N 1
ATOM 810 C CA . PRO A 1 98 ? -19.480 10.629 15.684 1.00 62.50 98 PRO A CA 1
ATOM 811 C C . PRO A 1 98 ? -19.516 11.832 14.719 1.00 62.50 98 PRO A C 1
ATOM 813 O O . PRO A 1 98 ? -20.463 12.620 14.795 1.00 62.50 98 PRO A O 1
ATOM 816 N N . LEU A 1 99 ? -18.537 11.982 13.819 1.00 60.00 99 LEU A N 1
ATOM 817 C CA . LEU A 1 99 ? -18.557 12.965 12.738 1.00 60.00 99 LEU A CA 1
ATOM 818 C C . LEU A 1 99 ? -19.597 12.649 11.656 1.00 60.00 99 LEU A C 1
ATOM 820 O O . LEU A 1 99 ? -20.201 13.604 11.168 1.00 60.00 99 LEU A O 1
ATOM 824 N N . ASP A 1 100 ? -19.898 11.384 11.349 1.00 57.09 100 ASP A N 1
ATOM 825 C CA . ASP A 1 100 ? -20.930 11.031 10.355 1.00 57.09 100 ASP A CA 1
ATOM 826 C C . ASP A 1 100 ? -22.306 11.559 10.778 1.00 57.09 100 ASP A C 1
ATOM 828 O O . ASP A 1 100 ? -22.996 12.240 10.015 1.00 57.09 100 ASP A O 1
ATOM 832 N N . ARG A 1 101 ? -22.635 11.429 12.071 1.00 55.34 101 ARG A N 1
ATOM 833 C CA . ARG A 1 101 ? -23.859 12.014 12.651 1.00 55.34 101 ARG A CA 1
ATOM 834 C C . ARG A 1 101 ? -23.913 13.539 12.532 1.00 55.34 101 ARG A C 1
ATOM 836 O O . ARG A 1 101 ? -24.996 14.122 12.497 1.00 55.34 101 ARG A O 1
ATOM 843 N N . LYS A 1 102 ? -22.772 14.234 12.503 1.00 52.41 102 LYS A N 1
ATOM 844 C CA . LYS A 1 102 ? -22.732 15.705 12.394 1.00 52.41 102 LYS A CA 1
ATOM 845 C C . LYS A 1 102 ? -23.072 16.183 10.978 1.00 52.41 102 LYS A C 1
ATOM 847 O O . LYS A 1 102 ? -23.588 17.294 10.835 1.00 52.41 102 LYS A O 1
ATOM 852 N N . TYR A 1 103 ? -22.796 15.373 9.957 1.00 51.12 103 TYR A N 1
ATOM 853 C CA . TYR A 1 103 ? -23.142 15.674 8.567 1.00 51.12 103 TYR A CA 1
ATOM 854 C C . TYR A 1 103 ? -24.577 15.255 8.226 1.00 51.12 103 TYR A C 1
ATOM 856 O O . TYR A 1 103 ? -25.270 16.023 7.561 1.00 51.12 103 TYR A O 1
ATOM 864 N N . GLU A 1 104 ? -25.079 14.144 8.776 1.00 52.44 104 GLU A N 1
ATOM 865 C CA . GLU A 1 104 ? -26.497 13.758 8.646 1.00 52.44 104 GLU A CA 1
ATOM 866 C C . GLU A 1 104 ? -27.451 14.815 9.225 1.00 52.44 104 GLU A C 1
ATOM 868 O O . GLU A 1 104 ? -28.414 15.222 8.572 1.00 52.44 104 GLU A O 1
ATOM 873 N N . ASN A 1 105 ? -27.141 15.345 10.414 1.00 55.62 105 ASN A N 1
ATOM 874 C CA . ASN A 1 105 ? -27.960 16.378 11.062 1.00 55.62 105 ASN A CA 1
ATOM 875 C C . ASN A 1 105 ? -27.908 17.745 10.352 1.00 55.62 105 ASN A C 1
ATOM 877 O O . ASN A 1 105 ? -28.756 18.597 10.595 1.00 55.62 105 ASN A O 1
ATOM 881 N N . LYS A 1 106 ? -26.914 17.983 9.485 1.00 53.19 106 LYS A N 1
ATOM 882 C CA . LYS A 1 106 ? -26.830 19.198 8.656 1.00 53.19 106 LYS A CA 1
ATOM 883 C C . LYS A 1 106 ? -27.542 19.066 7.314 1.00 53.19 106 LYS A C 1
ATOM 885 O O . LYS A 1 106 ? -27.897 20.084 6.741 1.00 53.19 106 LYS A O 1
ATOM 890 N N . ALA A 1 107 ? -27.726 17.850 6.804 1.00 54.22 107 ALA A N 1
ATOM 891 C CA . ALA A 1 107 ? -28.457 17.611 5.560 1.00 54.22 107 ALA A CA 1
ATOM 892 C C . ALA A 1 107 ? -29.989 17.649 5.748 1.00 54.22 107 ALA A C 1
ATOM 894 O O . ALA A 1 107 ? -30.729 17.677 4.769 1.00 54.22 107 ALA A O 1
ATOM 895 N N . THR A 1 108 ? -30.458 17.644 6.999 1.00 53.62 108 THR A N 1
ATOM 896 C CA . THR A 1 108 ? -31.878 17.607 7.391 1.00 53.62 108 THR A CA 1
ATOM 897 C C . THR A 1 108 ? -32.373 18.889 8.087 1.00 53.62 108 THR A C 1
ATOM 899 O O . THR A 1 108 ? -33.514 18.921 8.547 1.00 53.62 108 THR A O 1
ATOM 902 N N . SER A 1 109 ? -31.556 19.951 8.139 1.00 48.44 109 SER A N 1
ATOM 903 C CA . SER A 1 109 ? -31.922 21.313 8.585 1.00 48.44 109 SER A CA 1
ATOM 904 C C . SER A 1 109 ? -31.858 22.287 7.419 1.00 48.44 109 SER A C 1
ATOM 906 O O . SER A 1 109 ? -32.804 23.092 7.287 1.00 48.44 109 SER A O 1
#